Protein AF-A0A7D5N4V4-F1 (afdb_monomer_lite)

pLDDT: mean 78.58, std 19.92, range [33.06, 96.06]

Secondary structure (DSSP, 8-state):
-------EEEE-TTS-EEEEEEEEETTEEEEEEEEESSTTSS-EEPP---S-TTSEEEEEEEEEETTTTEEEEEEEEEETTEEEEEEEEEETT--PPEEEE--SSPEEPP-TTSS---S---------PPPP---

Radius of gyration: 17.81 Å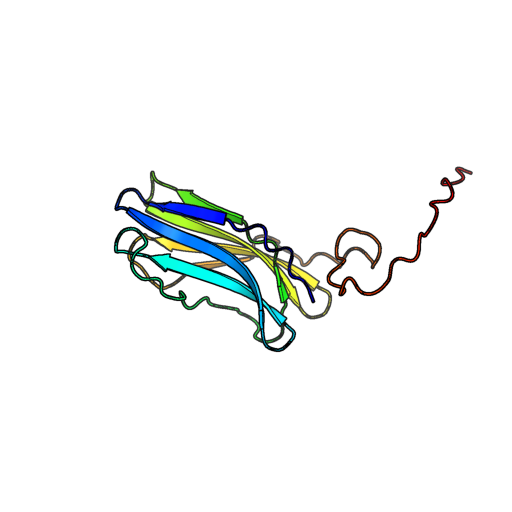; chains: 1; bounding box: 58×39×41 Å

Sequence (135 aa):
MRTNGLPFADCDTTGRFRVCTAAEIDGYAQILIHESVDNGRHWTLVPRFSPHSNAHYFMPHAWWDHSTGHYYLLYYELYQDQLNVYLSWVLSGQGDYHTIQLNEKPFAVPGPYVFLVITSMCAPEVLLCKPFGLK

Structure (mmCIF, N/CA/C/O backbone):
data_AF-A0A7D5N4V4-F1
#
_entry.id   AF-A0A7D5N4V4-F1
#
loop_
_atom_site.group_PDB
_atom_site.id
_atom_site.type_symbol
_atom_site.label_atom_id
_atom_site.label_alt_id
_atom_site.label_comp_id
_atom_site.label_asym_id
_atom_site.label_entity_id
_atom_site.label_seq_id
_atom_site.pdbx_PDB_ins_code
_atom_site.Cartn_x
_atom_site.Cartn_y
_atom_site.Cartn_z
_atom_site.occupancy
_atom_site.B_iso_or_equiv
_atom_site.auth_seq_id
_atom_site.auth_comp_id
_atom_site.auth_asym_id
_atom_site.auth_atom_id
_atom_site.pdbx_PDB_model_num
ATOM 1 N N . MET A 1 1 ? 0.195 -10.070 -16.978 1.00 43.28 1 MET A N 1
ATOM 2 C CA . MET A 1 1 ? 1.142 -9.979 -15.850 1.00 43.28 1 MET A CA 1
ATOM 3 C C . MET A 1 1 ? 0.418 -10.433 -14.571 1.00 43.28 1 MET A C 1
ATOM 5 O O . MET A 1 1 ? -0.515 -9.779 -14.134 1.00 43.28 1 MET A O 1
ATOM 9 N N . ARG A 1 2 ? 0.734 -11.606 -13.986 1.00 43.72 2 ARG A N 1
ATOM 10 C CA . ARG A 1 2 ? 0.124 -11.993 -12.691 1.00 43.72 2 ARG A CA 1
ATOM 11 C C . ARG A 1 2 ? 0.897 -11.309 -11.572 1.00 43.72 2 ARG A C 1
ATOM 13 O O . ARG A 1 2 ? 2.024 -11.697 -11.287 1.00 43.72 2 ARG A O 1
ATOM 20 N N . THR A 1 3 ? 0.307 -10.296 -10.957 1.00 50.53 3 THR A N 1
ATOM 21 C CA . THR A 1 3 ? 0.864 -9.680 -9.755 1.00 50.53 3 THR A CA 1
ATOM 22 C C . THR A 1 3 ? 0.781 -10.703 -8.624 1.00 50.53 3 THR A C 1
ATOM 24 O O . THR A 1 3 ? -0.268 -11.317 -8.435 1.00 50.53 3 THR A O 1
ATOM 27 N N . ASN A 1 4 ? 1.883 -10.946 -7.907 1.00 54.28 4 ASN A N 1
ATOM 28 C CA . ASN A 1 4 ? 1.904 -11.833 -6.740 1.00 54.28 4 ASN A CA 1
ATOM 29 C C . ASN A 1 4 ? 1.015 -11.226 -5.643 1.00 54.28 4 ASN A C 1
ATOM 31 O O . ASN A 1 4 ? 1.476 -10.469 -4.794 1.00 54.28 4 ASN A O 1
ATOM 35 N N . GLY A 1 5 ? -0.284 -11.492 -5.737 1.00 53.91 5 GLY A N 1
ATOM 36 C CA . GLY A 1 5 ? -1.334 -10.907 -4.920 1.00 53.91 5 GLY A CA 1
ATOM 37 C C . GLY A 1 5 ? -1.676 -11.809 -3.754 1.00 53.91 5 GLY A C 1
ATOM 38 O O . GLY A 1 5 ? -2.815 -12.253 -3.669 1.00 53.91 5 GLY A O 1
ATOM 39 N N . LEU A 1 6 ? -0.704 -12.116 -2.887 1.00 71.56 6 LEU A N 1
ATOM 40 C CA . LEU A 1 6 ? -1.036 -12.691 -1.584 1.00 71.56 6 LEU A CA 1
ATOM 41 C C . LEU A 1 6 ? -1.901 -11.652 -0.858 1.00 71.56 6 LEU A C 1
ATOM 43 O O . LEU A 1 6 ? -1.394 -10.569 -0.560 1.00 71.56 6 LEU A O 1
ATOM 47 N N . PRO A 1 7 ? -3.205 -11.913 -0.669 1.00 84.31 7 PRO A N 1
ATOM 48 C CA . PRO A 1 7 ? -4.078 -10.922 -0.079 1.00 84.31 7 PRO A CA 1
ATOM 49 C C . PRO A 1 7 ? -3.732 -10.779 1.403 1.00 84.31 7 PRO A C 1
ATOM 51 O O . PRO A 1 7 ? -3.580 -11.778 2.107 1.00 84.31 7 PRO A O 1
ATOM 54 N N . PHE A 1 8 ? -3.653 -9.542 1.879 1.00 88.56 8 PHE A N 1
ATOM 55 C CA . PHE A 1 8 ? -3.616 -9.234 3.306 1.00 88.56 8 PHE A CA 1
ATOM 56 C C . PHE A 1 8 ? -4.996 -8.738 3.701 1.00 88.56 8 PHE A C 1
ATOM 58 O O . PHE A 1 8 ? -5.487 -7.772 3.123 1.00 88.56 8 PHE A O 1
ATOM 65 N N . ALA A 1 9 ? -5.636 -9.410 4.648 1.00 90.06 9 ALA A N 1
ATOM 66 C CA . ALA A 1 9 ? -6.921 -9.001 5.188 1.00 90.06 9 ALA A CA 1
ATOM 67 C C . ALA A 1 9 ? -6.762 -8.765 6.685 1.00 90.06 9 ALA A C 1
ATOM 69 O O . ALA A 1 9 ? -6.234 -9.627 7.385 1.00 90.06 9 ALA A O 1
ATOM 70 N N . ASP A 1 10 ? -7.210 -7.607 7.152 1.00 90.50 10 ASP A N 1
ATOM 71 C CA . ASP A 1 10 ? -7.096 -7.216 8.552 1.00 90.50 10 ASP A CA 1
ATOM 72 C C . ASP A 1 10 ? -8.274 -6.315 8.956 1.00 90.50 10 ASP A C 1
ATOM 74 O O . ASP A 1 10 ? -8.925 -5.703 8.099 1.00 90.50 10 ASP A O 1
ATOM 78 N N . CYS A 1 11 ? -8.573 -6.230 10.249 1.00 91.50 11 CYS A N 1
ATOM 79 C CA . CYS A 1 11 ? -9.632 -5.375 10.774 1.00 91.50 11 CYS A CA 1
ATOM 80 C C . CYS A 1 11 ? -9.149 -4.513 11.936 1.00 91.50 11 CYS A C 1
ATOM 82 O O . CYS A 1 11 ? -8.312 -4.932 12.723 1.00 91.50 11 CYS A O 1
ATOM 84 N N . ASP A 1 12 ? -9.683 -3.300 12.059 1.00 89.62 12 ASP A N 1
ATOM 85 C CA . ASP A 1 12 ? -9.412 -2.472 13.231 1.00 89.62 12 ASP A CA 1
ATOM 86 C C . ASP A 1 12 ? -10.319 -2.845 14.419 1.00 89.62 12 ASP A C 1
ATOM 88 O O . ASP A 1 12 ? -11.221 -3.682 14.331 1.00 89.62 12 ASP A O 1
ATOM 92 N N . THR A 1 13 ? -10.105 -2.184 15.557 1.00 87.06 13 THR A N 1
ATOM 93 C CA . THR A 1 13 ? -10.885 -2.410 16.785 1.00 87.06 13 THR A CA 1
ATOM 94 C C . THR A 1 13 ? -12.341 -1.941 16.694 1.00 87.06 13 THR A C 1
ATOM 96 O O . THR A 1 13 ? -13.137 -2.250 17.579 1.00 87.06 13 THR A O 1
ATOM 99 N N . THR A 1 14 ? -12.707 -1.208 15.641 1.00 87.75 14 THR A N 1
ATOM 100 C CA . THR A 1 14 ? -14.064 -0.699 15.397 1.00 87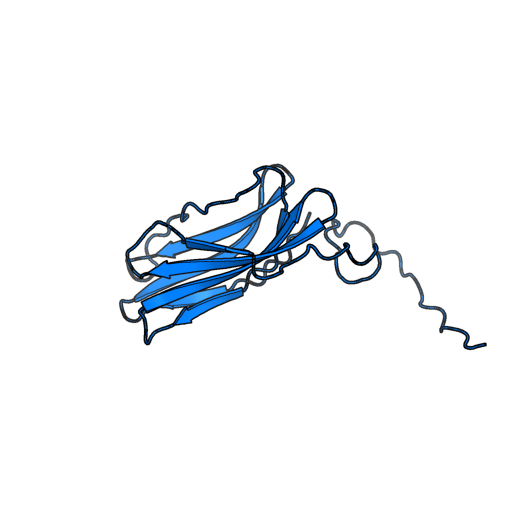.75 14 THR A CA 1
ATOM 101 C C . THR A 1 14 ? -14.881 -1.606 14.475 1.00 87.75 14 THR A C 1
ATOM 103 O O . THR A 1 14 ? -16.074 -1.369 14.292 1.00 87.75 14 THR A O 1
ATOM 106 N N . GLY A 1 15 ? -14.270 -2.658 13.916 1.00 87.75 15 GLY A N 1
ATOM 107 C CA . GLY A 1 15 ? -14.909 -3.551 12.946 1.00 87.75 15 GLY A CA 1
ATOM 108 C C . GLY A 1 15 ? -14.804 -3.066 11.497 1.00 87.75 15 GLY A C 1
ATOM 109 O O . GLY A 1 15 ? -15.534 -3.551 10.631 1.00 87.75 15 GLY A O 1
ATOM 110 N N . ARG A 1 16 ? -13.902 -2.120 11.206 1.00 91.12 16 ARG A N 1
ATOM 111 C CA . ARG A 1 16 ? -13.536 -1.748 9.835 1.00 91.12 16 ARG A CA 1
ATOM 112 C C . ARG A 1 16 ? -12.593 -2.799 9.270 1.00 91.12 16 ARG A C 1
ATOM 114 O O . ARG A 1 16 ? -11.543 -3.058 9.849 1.00 91.12 16 ARG A O 1
ATOM 121 N N . PHE A 1 17 ? -12.929 -3.353 8.113 1.00 92.25 17 PHE A N 1
ATOM 122 C CA . PHE A 1 17 ? -12.115 -4.337 7.404 1.00 92.25 17 PHE A CA 1
ATOM 123 C C . PHE A 1 17 ? -11.340 -3.673 6.277 1.00 92.25 17 PHE A C 1
ATOM 125 O O . PHE A 1 17 ? -11.885 -2.834 5.558 1.00 92.25 17 PHE A O 1
ATOM 132 N N . ARG A 1 18 ? -10.093 -4.095 6.075 1.00 92.12 18 ARG A N 1
ATOM 133 C CA . ARG A 1 18 ? -9.308 -3.767 4.887 1.00 92.12 18 ARG A CA 1
ATOM 134 C C . ARG A 1 18 ? -8.726 -5.025 4.273 1.00 92.12 18 ARG A C 1
ATOM 136 O O . ARG A 1 18 ? -8.163 -5.863 4.969 1.00 92.12 18 ARG A O 1
ATOM 143 N N . VAL A 1 19 ? -8.861 -5.131 2.957 1.00 91.69 19 VAL A N 1
ATOM 144 C CA . VAL A 1 19 ? -8.261 -6.187 2.146 1.00 91.69 19 VAL A CA 1
ATOM 145 C C . VAL A 1 19 ? -7.330 -5.534 1.141 1.00 91.69 19 VAL A C 1
ATOM 147 O O . VAL A 1 19 ? -7.767 -4.812 0.246 1.00 91.69 19 VAL A O 1
ATOM 150 N N . CYS A 1 20 ? -6.039 -5.785 1.299 1.00 90.56 20 CYS A N 1
ATOM 151 C CA . CYS A 1 20 ? -5.000 -5.345 0.394 1.00 90.56 20 CYS A CA 1
ATOM 152 C C . CYS A 1 20 ? -4.636 -6.467 -0.576 1.00 90.56 20 CYS A C 1
ATOM 154 O O . CYS A 1 20 ? -4.353 -7.595 -0.174 1.00 90.56 20 CYS A O 1
ATOM 156 N N . THR A 1 21 ? -4.634 -6.147 -1.863 1.00 88.56 21 THR A N 1
ATOM 157 C CA . THR A 1 21 ? -4.246 -7.054 -2.942 1.00 88.56 21 THR A CA 1
ATOM 158 C C . THR A 1 21 ? -3.358 -6.321 -3.937 1.00 88.56 21 THR A C 1
ATOM 160 O O . THR A 1 21 ? -3.140 -5.113 -3.828 1.00 88.56 21 THR A O 1
ATOM 163 N N . ALA A 1 22 ? -2.845 -7.049 -4.923 1.00 85.44 22 ALA A N 1
ATOM 164 C CA . ALA A 1 22 ? -2.200 -6.443 -6.071 1.00 85.44 22 ALA A CA 1
ATOM 165 C C . ALA A 1 22 ? -2.748 -7.069 -7.356 1.00 85.44 22 ALA A C 1
ATOM 167 O O . ALA A 1 22 ? -2.917 -8.287 -7.431 1.00 85.44 22 ALA A O 1
ATOM 168 N N . ALA A 1 23 ? -3.024 -6.236 -8.354 1.00 84.75 23 ALA A N 1
ATOM 169 C CA . ALA A 1 23 ? -3.599 -6.632 -9.635 1.00 84.75 23 ALA A CA 1
ATOM 170 C C . ALA A 1 23 ? -2.959 -5.835 -10.775 1.00 84.75 23 ALA A C 1
ATOM 172 O O . ALA A 1 23 ? -2.350 -4.796 -10.540 1.00 84.75 23 ALA A O 1
ATOM 173 N N . GLU A 1 24 ? -3.054 -6.330 -12.004 1.00 85.19 24 GLU A N 1
ATOM 174 C CA . GLU A 1 24 ? -2.659 -5.561 -13.184 1.00 85.19 24 G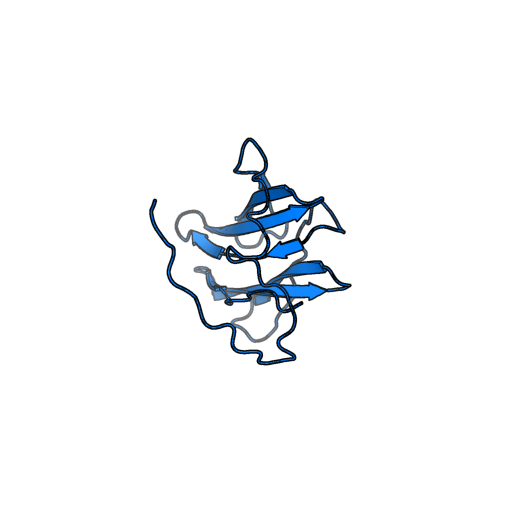LU A CA 1
ATOM 175 C C . GLU A 1 24 ? -3.832 -4.688 -13.640 1.00 85.19 24 GLU A C 1
ATOM 177 O O . GLU A 1 24 ? -4.935 -5.194 -13.852 1.00 85.19 24 GLU A O 1
ATOM 182 N N . ILE A 1 25 ? -3.586 -3.388 -13.793 1.00 83.50 25 ILE A N 1
ATOM 183 C CA . ILE A 1 25 ? -4.528 -2.397 -14.316 1.00 83.50 25 ILE A CA 1
ATOM 184 C C . ILE A 1 25 ? -3.788 -1.597 -15.384 1.00 83.50 25 ILE A C 1
ATOM 186 O O . ILE A 1 25 ? -2.704 -1.076 -15.126 1.00 83.50 25 ILE A O 1
ATOM 190 N N . ASP A 1 26 ? -4.348 -1.550 -16.593 1.00 87.06 26 ASP A N 1
ATOM 191 C CA . ASP A 1 26 ? -3.780 -0.834 -17.744 1.00 87.06 26 ASP A CA 1
ATOM 192 C C . ASP A 1 26 ? -2.307 -1.180 -18.040 1.00 87.06 26 ASP A C 1
ATOM 194 O O . ASP A 1 26 ? -1.514 -0.334 -18.447 1.00 87.06 26 ASP A O 1
ATOM 198 N N . GLY A 1 27 ? -1.928 -2.447 -17.831 1.00 84.44 27 GLY A N 1
ATOM 199 C CA . GLY A 1 27 ? -0.570 -2.948 -18.067 1.00 84.44 27 GLY A CA 1
ATOM 200 C C . GLY A 1 27 ? 0.409 -2.743 -16.906 1.00 84.44 27 GLY A C 1
ATOM 201 O O . GLY A 1 27 ? 1.536 -3.232 -16.973 1.00 84.44 27 GLY A O 1
ATOM 202 N N . TYR A 1 28 ? -0.010 -2.084 -15.823 1.00 86.19 28 TYR A N 1
ATOM 203 C CA . TYR A 1 28 ? 0.821 -1.821 -14.650 1.00 86.19 28 TYR A CA 1
ATOM 204 C C . TYR A 1 28 ? 0.322 -2.588 -13.432 1.00 86.19 28 TYR A C 1
ATOM 206 O O . TYR A 1 28 ? -0.877 -2.717 -13.194 1.00 86.19 28 TYR A O 1
ATOM 214 N N . ALA A 1 29 ? 1.251 -3.090 -12.621 1.00 87.38 29 ALA A N 1
ATOM 215 C CA . ALA A 1 29 ? 0.890 -3.681 -11.340 1.00 87.38 29 ALA A CA 1
ATOM 216 C C . ALA A 1 29 ? 0.471 -2.558 -10.387 1.00 87.38 29 ALA A C 1
ATOM 218 O O . ALA A 1 29 ? 1.198 -1.583 -10.226 1.00 87.38 29 ALA A O 1
ATOM 219 N N . GLN A 1 30 ? -0.692 -2.692 -9.768 1.00 88.19 30 GLN A N 1
ATOM 220 C CA . GLN A 1 30 ? -1.243 -1.731 -8.825 1.00 88.19 30 GLN A CA 1
ATOM 221 C C . GLN A 1 30 ? -1.628 -2.441 -7.534 1.00 88.19 30 GLN A C 1
ATOM 223 O O . GLN A 1 30 ? -2.071 -3.593 -7.548 1.00 88.19 30 GLN A O 1
ATOM 228 N N . ILE A 1 31 ? -1.484 -1.735 -6.414 1.00 89.00 31 ILE A N 1
ATOM 229 C CA . ILE A 1 31 ? -1.966 -2.199 -5.114 1.00 89.00 31 ILE A CA 1
ATOM 230 C C . ILE A 1 31 ? -3.377 -1.672 -4.905 1.00 89.00 31 ILE A C 1
ATOM 232 O O . ILE A 1 31 ? -3.619 -0.471 -4.999 1.00 89.00 31 ILE A O 1
ATOM 236 N N . LEU A 1 32 ? -4.292 -2.581 -4.590 1.00 89.06 32 LEU A N 1
ATOM 237 C CA . LEU A 1 32 ? -5.699 -2.287 -4.364 1.00 89.06 32 LEU A CA 1
ATOM 238 C C . LEU A 1 32 ? -6.027 -2.502 -2.898 1.00 89.06 32 LEU A C 1
ATOM 240 O O . LEU A 1 32 ? -5.636 -3.512 -2.312 1.00 89.06 32 LEU A O 1
ATOM 244 N N . ILE A 1 33 ? -6.757 -1.558 -2.315 1.00 90.94 33 ILE A N 1
ATOM 245 C CA . ILE A 1 33 ? -7.241 -1.646 -0.941 1.00 90.94 33 ILE A CA 1
ATOM 246 C C . ILE A 1 33 ? -8.756 -1.554 -0.993 1.00 90.94 33 ILE A C 1
ATOM 248 O O . ILE A 1 33 ? -9.312 -0.517 -1.346 1.00 90.94 33 ILE A O 1
ATOM 252 N N . HIS A 1 34 ? -9.412 -2.647 -0.639 1.00 91.75 34 HIS A N 1
ATOM 253 C CA . HIS A 1 34 ? -10.850 -2.678 -0.443 1.00 91.75 34 HIS A CA 1
ATOM 254 C C . HIS A 1 34 ? -11.144 -2.466 1.035 1.00 91.75 34 HIS A C 1
ATOM 256 O O . HIS A 1 34 ? -10.521 -3.102 1.883 1.00 91.75 34 HIS A O 1
ATOM 262 N N . GLU A 1 35 ? -12.088 -1.590 1.344 1.00 92.94 35 GLU A N 1
ATOM 263 C CA . GLU A 1 35 ? -12.485 -1.273 2.710 1.00 92.94 35 GLU A CA 1
ATOM 264 C C . GLU A 1 35 ? -13.968 -1.561 2.924 1.00 92.94 35 GLU A C 1
ATOM 266 O O . GLU A 1 35 ? -14.792 -1.281 2.056 1.00 92.94 35 GLU A O 1
ATOM 271 N N . SER A 1 36 ? -14.304 -2.085 4.100 1.00 94.31 36 SER A N 1
ATOM 272 C CA . SER A 1 36 ? -15.675 -2.154 4.592 1.00 94.31 36 SER A CA 1
ATOM 273 C C . SER A 1 36 ? -15.766 -1.530 5.978 1.00 94.31 36 SER A C 1
ATOM 275 O O . SER A 1 36 ? -14.952 -1.816 6.854 1.00 94.31 36 SER A O 1
ATOM 277 N N . VAL A 1 37 ? -16.779 -0.690 6.179 1.00 93.69 37 VAL A N 1
ATOM 278 C CA . VAL A 1 37 ? -17.054 0.010 7.449 1.00 93.69 37 VAL A CA 1
ATOM 279 C C . VAL A 1 37 ? -18.322 -0.491 8.138 1.00 93.69 37 VAL A C 1
ATOM 281 O O . VAL A 1 37 ? -18.762 0.073 9.134 1.00 93.69 37 VAL A O 1
ATOM 284 N N . ASP A 1 38 ? -18.938 -1.533 7.589 1.00 94.06 38 ASP A N 1
ATOM 285 C CA . ASP A 1 38 ? -20.245 -2.037 7.995 1.00 94.06 38 ASP A CA 1
ATOM 286 C C . ASP A 1 38 ? -20.251 -3.562 8.148 1.00 94.06 38 ASP A C 1
ATOM 288 O O . ASP A 1 38 ? -21.224 -4.250 7.827 1.00 94.06 38 ASP A O 1
ATOM 292 N N . ASN A 1 39 ? -19.152 -4.079 8.698 1.00 90.44 39 ASN A N 1
ATOM 293 C CA . ASN A 1 39 ? -18.930 -5.497 8.964 1.00 90.44 39 ASN A CA 1
ATOM 294 C C . ASN A 1 39 ? -18.957 -6.380 7.706 1.00 90.44 39 ASN A C 1
ATOM 296 O O . ASN A 1 39 ? -19.512 -7.479 7.716 1.00 90.44 39 ASN A O 1
ATOM 300 N N . GLY A 1 40 ? -18.373 -5.895 6.610 1.00 92.69 40 GLY A N 1
ATOM 301 C CA . GLY A 1 40 ? -18.208 -6.647 5.367 1.00 92.69 40 GLY A CA 1
ATOM 302 C C . GLY A 1 40 ? -19.427 -6.644 4.445 1.00 92.69 40 GLY A C 1
ATOM 303 O O . GLY A 1 40 ? -19.425 -7.394 3.468 1.00 92.69 40 GLY A O 1
ATOM 304 N N . ARG A 1 41 ? -20.465 -5.842 4.728 1.00 95.06 41 ARG A N 1
ATOM 305 C CA . ARG A 1 41 ? -21.692 -5.799 3.911 1.00 95.06 41 ARG A CA 1
ATOM 306 C C . ARG A 1 41 ? -21.483 -5.022 2.618 1.00 95.06 41 ARG A C 1
ATOM 308 O O . ARG A 1 41 ? -21.912 -5.485 1.563 1.00 95.06 41 ARG A O 1
ATOM 315 N N . HIS A 1 42 ? -20.804 -3.883 2.691 1.00 96.06 42 HIS A N 1
ATOM 316 C CA . HIS A 1 42 ? -20.435 -3.077 1.535 1.00 96.06 42 HIS A CA 1
ATOM 317 C C . HIS A 1 42 ? -18.928 -2.843 1.504 1.00 96.06 42 HIS A C 1
ATOM 319 O O . HIS A 1 42 ? -18.277 -2.717 2.543 1.00 96.06 42 HIS A O 1
ATOM 325 N N . TRP A 1 43 ? -18.393 -2.778 0.285 1.00 94.56 43 TRP A N 1
ATOM 326 C CA . TRP A 1 43 ? -16.969 -2.615 0.024 1.00 94.56 43 TRP A CA 1
ATOM 327 C C . TRP A 1 43 ? -16.733 -1.435 -0.909 1.00 94.56 43 TRP A C 1
ATOM 329 O O . TRP A 1 43 ? -17.391 -1.310 -1.943 1.00 94.56 43 TRP A O 1
ATOM 339 N N . THR A 1 44 ? -15.770 -0.593 -0.564 1.00 93.56 44 THR A N 1
ATOM 340 C CA . THR A 1 44 ? -15.310 0.526 -1.387 1.00 93.56 44 THR A CA 1
ATOM 341 C C . THR A 1 44 ? -13.840 0.339 -1.736 1.00 93.56 44 THR A C 1
ATOM 343 O O . THR A 1 44 ? -13.073 -0.241 -0.969 1.00 93.56 44 THR A O 1
ATOM 346 N N . LEU A 1 45 ? -13.437 0.800 -2.922 1.00 90.38 45 LEU A N 1
ATOM 347 C CA . LEU A 1 45 ? -12.023 0.886 -3.274 1.00 90.38 45 LEU A CA 1
ATOM 348 C C . LEU A 1 45 ? -11.463 2.177 -2.677 1.00 90.38 45 LEU A C 1
ATOM 350 O O . LEU A 1 45 ? -11.968 3.262 -2.968 1.00 90.38 45 LEU A O 1
ATOM 354 N N . VAL A 1 46 ? -10.433 2.059 -1.847 1.00 86.38 46 VAL A N 1
ATOM 355 C CA . VAL A 1 46 ? -9.763 3.216 -1.257 1.00 86.38 46 VAL A CA 1
ATOM 356 C C . VAL A 1 46 ? -8.813 3.806 -2.301 1.00 86.38 46 VAL A C 1
ATOM 358 O O . VAL A 1 46 ? -7.959 3.077 -2.818 1.00 86.38 46 VAL A O 1
ATOM 361 N N . PRO A 1 47 ? -8.935 5.102 -2.637 1.00 71.81 47 PRO A N 1
ATOM 362 C CA . PRO A 1 47 ? -7.998 5.745 -3.542 1.00 71.81 47 PRO A CA 1
ATOM 363 C C . PRO A 1 47 ? -6.607 5.737 -2.905 1.00 71.81 47 PRO A C 1
ATOM 365 O O . PRO A 1 47 ? -6.416 6.227 -1.793 1.00 71.81 47 PRO A O 1
ATOM 368 N N . ARG A 1 48 ? -5.627 5.168 -3.609 1.00 72.62 48 ARG A N 1
ATOM 369 C CA . ARG A 1 48 ? -4.232 5.187 -3.175 1.00 72.62 48 ARG A CA 1
ATOM 370 C C . ARG A 1 48 ? -3.448 6.192 -3.997 1.00 72.62 48 ARG A C 1
ATOM 372 O O . ARG A 1 48 ? -3.601 6.266 -5.214 1.00 72.62 48 ARG A O 1
ATOM 379 N N . PHE A 1 49 ? -2.549 6.904 -3.331 1.00 67.56 49 PHE A N 1
ATOM 380 C CA . PHE A 1 49 ? -1.515 7.658 -4.015 1.00 67.56 49 PHE A CA 1
ATOM 381 C C . PHE A 1 49 ? -0.489 6.696 -4.635 1.00 67.56 49 PHE A C 1
ATOM 383 O O . PHE A 1 49 ? 0.071 5.823 -3.962 1.00 67.56 49 PHE A O 1
ATOM 390 N N . SER A 1 50 ? -0.254 6.870 -5.929 1.00 75.88 50 SER A N 1
ATOM 391 C CA . SER A 1 50 ? 0.822 6.237 -6.683 1.00 75.88 50 SER A CA 1
ATOM 392 C C . SER A 1 50 ? 1.671 7.371 -7.253 1.00 75.88 50 SER A C 1
ATOM 394 O O . SER A 1 50 ? 1.168 8.097 -8.113 1.00 75.88 50 SER A O 1
ATOM 396 N N . PRO A 1 51 ? 2.906 7.584 -6.756 1.00 73.31 51 PRO A N 1
ATOM 397 C CA . PRO A 1 51 ? 3.738 8.706 -7.191 1.00 73.31 51 PRO A CA 1
ATOM 398 C C . PRO A 1 51 ? 3.964 8.739 -8.709 1.00 73.31 51 PRO A C 1
ATOM 400 O O . PRO A 1 51 ? 4.042 9.815 -9.299 1.00 73.31 51 PRO A O 1
ATOM 403 N N . HIS A 1 52 ? 4.031 7.562 -9.335 1.00 84.12 52 HIS A N 1
ATOM 404 C CA . HIS A 1 52 ? 4.285 7.386 -10.758 1.00 84.12 52 HIS A CA 1
ATOM 405 C C . HIS A 1 52 ? 3.175 6.526 -11.380 1.00 84.12 52 HIS A C 1
ATOM 407 O O . HIS A 1 52 ? 2.982 5.366 -11.017 1.00 84.12 52 HIS A O 1
ATOM 413 N N . SER A 1 53 ? 2.435 7.081 -12.344 1.00 83.94 53 SER A N 1
ATOM 414 C CA . SER A 1 53 ? 1.305 6.391 -12.994 1.00 83.94 53 SER A CA 1
ATOM 415 C C . SER A 1 53 ? 1.723 5.213 -13.879 1.00 83.94 53 SER A C 1
ATOM 417 O O . SER A 1 53 ? 0.906 4.353 -14.186 1.00 83.94 53 SER A O 1
ATOM 419 N N . ASN A 1 54 ? 2.991 5.170 -14.278 1.00 88.56 54 ASN A N 1
ATOM 420 C CA . ASN A 1 54 ? 3.602 4.153 -15.129 1.00 88.56 54 ASN A CA 1
ATOM 421 C C . ASN A 1 54 ? 4.624 3.281 -14.376 1.00 88.56 54 ASN A C 1
ATOM 423 O O . ASN A 1 54 ? 5.515 2.698 -14.995 1.00 88.56 54 ASN A O 1
ATOM 427 N N . ALA A 1 55 ? 4.531 3.214 -13.047 1.00 90.25 55 ALA A N 1
ATOM 428 C CA . ALA A 1 55 ? 5.310 2.284 -12.240 1.00 90.25 55 ALA A CA 1
ATOM 429 C C . ALA A 1 55 ? 4.502 1.031 -11.886 1.00 90.25 55 ALA A C 1
ATOM 431 O O . ALA A 1 55 ? 3.270 1.043 -11.839 1.00 90.25 55 ALA A O 1
ATOM 432 N N . HIS A 1 56 ? 5.214 -0.058 -11.602 1.00 89.12 56 HIS A N 1
ATOM 433 C CA . HIS A 1 56 ? 4.630 -1.278 -11.058 1.00 89.12 56 HIS A CA 1
ATOM 434 C C . HIS A 1 56 ? 4.726 -1.261 -9.532 1.00 89.12 56 HIS A C 1
ATOM 436 O O . HIS A 1 56 ? 5.824 -1.259 -8.982 1.00 89.12 56 HIS A O 1
ATOM 442 N N . TYR A 1 57 ? 3.587 -1.331 -8.851 1.00 89.44 57 TYR A N 1
ATOM 443 C CA . TYR A 1 57 ? 3.481 -1.500 -7.406 1.00 89.44 57 TYR A CA 1
ATOM 444 C C . TYR A 1 57 ? 3.073 -2.933 -7.069 1.00 89.44 57 TYR A C 1
ATOM 446 O O . TYR A 1 57 ? 2.045 -3.424 -7.540 1.00 89.44 57 TYR A O 1
ATOM 454 N N . PHE A 1 58 ? 3.874 -3.630 -6.266 1.00 86.56 58 PHE A N 1
ATOM 455 C CA . PHE A 1 58 ? 3.679 -5.062 -6.031 1.00 86.56 58 PHE A CA 1
ATOM 456 C C . PHE A 1 58 ? 4.198 -5.523 -4.669 1.00 86.56 58 PHE A C 1
ATOM 458 O O . PHE A 1 58 ? 4.842 -4.767 -3.940 1.00 86.56 58 PHE A O 1
ATOM 465 N N . MET A 1 59 ? 3.888 -6.786 -4.345 1.00 87.06 59 MET A N 1
ATOM 466 C CA . MET A 1 59 ? 4.219 -7.430 -3.068 1.00 87.06 59 MET A CA 1
ATOM 467 C C . MET A 1 59 ? 3.806 -6.568 -1.863 1.00 87.06 59 MET A C 1
ATOM 469 O O . MET A 1 59 ? 4.657 -6.202 -1.051 1.00 87.06 59 MET A O 1
ATOM 473 N N . PRO A 1 60 ? 2.513 -6.199 -1.759 1.00 89.69 60 PRO A N 1
ATOM 474 C CA . PRO A 1 60 ? 2.043 -5.474 -0.594 1.00 89.69 60 PRO A CA 1
ATOM 475 C C . PRO A 1 60 ? 2.202 -6.336 0.660 1.00 89.69 60 PRO A C 1
ATOM 477 O O . PRO A 1 60 ? 2.009 -7.546 0.607 1.00 89.69 60 PRO A O 1
ATOM 480 N N . HIS A 1 61 ? 2.490 -5.695 1.784 1.00 91.31 61 HIS A N 1
ATOM 481 C CA . HIS A 1 61 ? 2.347 -6.242 3.126 1.00 91.31 61 HIS A CA 1
ATOM 482 C C . HIS A 1 61 ? 1.621 -5.192 3.954 1.00 91.31 61 HIS A C 1
ATOM 484 O O . HIS A 1 61 ? 2.096 -4.061 4.064 1.00 91.31 61 HIS A O 1
ATOM 490 N N . ALA A 1 62 ? 0.468 -5.545 4.512 1.00 91.88 62 ALA A N 1
ATOM 491 C CA . ALA A 1 62 ? -0.354 -4.610 5.263 1.00 91.88 62 ALA A CA 1
ATOM 492 C C . ALA A 1 62 ? -0.728 -5.143 6.645 1.00 91.88 62 ALA A C 1
ATOM 494 O O . ALA A 1 62 ? -0.855 -6.355 6.817 1.00 91.88 62 ALA A O 1
ATOM 495 N N . TRP A 1 63 ? -0.892 -4.233 7.604 1.00 92.94 63 TRP A N 1
ATOM 496 C CA . TRP A 1 63 ? -1.288 -4.549 8.977 1.00 92.94 63 TRP A CA 1
ATOM 497 C C . TRP A 1 63 ? -1.888 -3.329 9.684 1.00 92.94 63 TRP A C 1
ATOM 499 O O . TRP A 1 63 ? -1.548 -2.183 9.366 1.00 92.94 63 TRP A O 1
ATOM 509 N N . TRP A 1 64 ? -2.744 -3.567 10.674 1.00 92.94 64 TRP A N 1
ATOM 510 C CA . TRP A 1 64 ? -3.133 -2.570 11.668 1.00 92.94 64 TRP A CA 1
ATOM 511 C C . TRP A 1 64 ? -2.171 -2.575 12.859 1.00 92.94 64 TRP A C 1
ATOM 513 O O . TRP A 1 64 ? -1.860 -3.609 13.446 1.00 92.94 64 TRP A O 1
ATOM 523 N N . ASP A 1 65 ? -1.734 -1.391 13.274 1.00 93.94 65 ASP A N 1
ATOM 524 C CA . ASP A 1 65 ? -1.245 -1.170 14.628 1.00 93.94 65 ASP A CA 1
ATOM 525 C C . ASP A 1 65 ? -2.422 -0.751 15.509 1.00 93.94 65 ASP A C 1
ATOM 527 O O . ASP A 1 65 ? -2.846 0.406 15.520 1.00 93.94 65 ASP A O 1
ATOM 531 N N . HIS A 1 66 ? -2.950 -1.702 16.275 1.00 90.88 66 HIS A N 1
ATOM 532 C CA . HIS A 1 66 ? -4.088 -1.462 17.160 1.00 90.88 66 HIS A CA 1
ATOM 533 C C . HIS A 1 66 ? -3.781 -0.508 18.321 1.00 90.88 66 HIS A C 1
ATOM 535 O O . HIS A 1 66 ? -4.715 0.021 18.922 1.00 90.88 66 HIS A O 1
ATOM 541 N N . SER A 1 67 ? -2.506 -0.288 18.658 1.00 92.62 67 SER A N 1
ATOM 542 C CA . SER A 1 67 ? -2.127 0.610 19.752 1.00 92.62 67 SER A CA 1
ATOM 543 C C . SER A 1 67 ? -2.199 2.079 19.342 1.00 92.62 67 SER A C 1
ATOM 545 O O . SER A 1 67 ? -2.583 2.926 20.148 1.00 92.62 67 SER A O 1
ATOM 547 N N . THR A 1 68 ? -1.878 2.374 18.081 1.00 92.56 68 THR A N 1
ATOM 548 C CA . THR A 1 68 ? -1.898 3.736 17.533 1.00 92.56 68 THR A CA 1
ATOM 549 C C . THR A 1 68 ? -3.084 3.997 16.606 1.00 92.56 68 THR A C 1
ATOM 551 O O . THR A 1 68 ? -3.373 5.149 16.294 1.00 92.56 68 THR A O 1
ATOM 554 N N . GLY A 1 69 ? -3.785 2.948 16.170 1.00 91.25 69 GLY A N 1
ATOM 555 C CA . GLY A 1 69 ? -4.892 3.029 15.221 1.00 91.25 69 GLY A CA 1
ATOM 556 C C . GLY A 1 69 ? -4.450 3.276 13.778 1.00 91.25 69 GLY A C 1
ATOM 557 O O . GLY A 1 69 ? -5.287 3.638 12.951 1.00 91.25 69 GLY A O 1
ATOM 558 N N . HIS A 1 70 ? -3.161 3.123 13.464 1.00 94.12 70 HIS A N 1
ATOM 559 C CA . HIS A 1 70 ? -2.655 3.278 12.103 1.00 94.12 70 HIS A CA 1
ATOM 560 C C . HIS A 1 70 ? -2.755 1.973 11.323 1.00 94.12 70 HIS A C 1
ATOM 562 O O . HIS A 1 70 ? -2.448 0.896 11.826 1.00 94.12 70 HIS A O 1
ATOM 568 N N . TYR A 1 71 ? -3.127 2.089 10.058 1.00 92.88 71 TYR A N 1
ATOM 569 C CA . TYR A 1 71 ? -2.971 1.037 9.072 1.00 92.88 71 TYR A CA 1
ATOM 570 C C . TYR A 1 71 ? -1.717 1.309 8.261 1.00 92.88 71 TYR A C 1
ATOM 572 O O . TYR A 1 71 ? -1.587 2.390 7.681 1.00 92.88 71 TYR A O 1
ATOM 580 N N . TYR A 1 72 ? -0.837 0.325 8.178 1.00 93.50 72 TYR A N 1
ATOM 581 C CA . TYR A 1 72 ? 0.411 0.400 7.438 1.00 93.50 72 TYR A CA 1
ATOM 582 C C . TYR A 1 72 ? 0.361 -0.482 6.197 1.00 93.50 72 TYR A C 1
ATOM 584 O O . TYR A 1 72 ? -0.297 -1.522 6.164 1.00 93.50 72 TYR A O 1
ATOM 592 N N . LEU A 1 73 ? 1.084 -0.052 5.170 1.00 92.81 73 LEU A N 1
ATOM 593 C CA . LEU A 1 73 ? 1.244 -0.744 3.906 1.00 92.81 73 LEU A CA 1
ATOM 594 C C . LEU A 1 73 ? 2.689 -0.583 3.426 1.00 92.81 73 LEU A C 1
ATOM 596 O O . LEU A 1 73 ? 3.098 0.501 3.013 1.00 92.81 73 LEU A O 1
ATOM 600 N N . LEU A 1 74 ? 3.443 -1.674 3.444 1.00 93.12 74 LEU A N 1
ATOM 601 C CA . LEU A 1 74 ? 4.773 -1.790 2.857 1.00 93.12 74 LEU A CA 1
ATOM 602 C C . LEU A 1 74 ? 4.655 -2.389 1.454 1.00 93.12 74 LEU A C 1
ATOM 604 O O . LEU A 1 74 ? 3.891 -3.330 1.249 1.00 93.12 74 LEU A O 1
ATOM 608 N N . TYR A 1 75 ? 5.392 -1.860 0.484 1.00 91.06 75 TYR A N 1
ATOM 609 C CA . TYR A 1 75 ? 5.376 -2.378 -0.882 1.00 91.06 75 TYR A CA 1
ATOM 610 C C . TYR A 1 75 ? 6.603 -1.962 -1.678 1.00 91.06 75 TYR A C 1
ATOM 612 O O . TYR A 1 75 ? 7.351 -1.062 -1.293 1.00 91.06 75 TYR A O 1
ATOM 620 N N . TYR A 1 76 ? 6.762 -2.605 -2.829 1.00 90.69 76 TYR A N 1
ATOM 621 C CA . TYR A 1 76 ? 7.784 -2.268 -3.802 1.00 90.69 76 TYR A CA 1
ATOM 622 C C . TYR A 1 76 ? 7.206 -1.429 -4.938 1.00 90.69 76 TYR A C 1
ATOM 624 O O . TYR A 1 76 ? 6.057 -1.622 -5.340 1.00 90.69 76 TYR A O 1
ATOM 632 N N . GLU A 1 77 ? 8.024 -0.526 -5.466 1.00 92.00 77 GLU A N 1
ATOM 633 C CA . GLU A 1 77 ? 7.821 0.163 -6.736 1.00 92.00 77 GLU A CA 1
ATOM 634 C C . GLU A 1 77 ? 8.936 -0.250 -7.698 1.00 92.00 77 GLU A C 1
ATOM 636 O O . GLU A 1 77 ? 10.111 -0.172 -7.345 1.00 92.00 77 GLU A O 1
ATOM 641 N N . LEU A 1 78 ? 8.576 -0.655 -8.912 1.00 90.06 78 LEU A N 1
ATOM 642 C CA . LEU A 1 78 ? 9.492 -0.781 -10.039 1.00 90.06 78 LEU A CA 1
ATOM 643 C C . LEU A 1 78 ? 9.173 0.316 -11.057 1.00 90.06 78 LEU A C 1
ATOM 645 O O . LEU A 1 78 ? 8.105 0.310 -11.673 1.00 90.06 78 LEU A O 1
ATOM 649 N N . TYR A 1 79 ? 10.116 1.235 -11.239 1.00 90.12 79 TYR A N 1
ATOM 650 C CA . TYR A 1 79 ? 10.021 2.356 -12.167 1.00 90.12 79 TYR A CA 1
ATOM 651 C C . TYR A 1 79 ? 11.357 2.533 -12.891 1.00 90.12 79 TYR A C 1
ATOM 653 O O . TYR A 1 79 ? 12.391 2.625 -12.241 1.00 90.12 79 TYR A O 1
ATOM 661 N N . GLN A 1 80 ? 11.351 2.558 -14.229 1.00 89.19 80 GLN A N 1
ATOM 662 C CA . GLN A 1 80 ? 12.569 2.721 -15.047 1.00 89.19 80 GLN A CA 1
ATOM 663 C C . GLN A 1 80 ? 13.716 1.763 -14.653 1.00 89.19 80 GLN A C 1
ATOM 665 O O . GLN A 1 80 ? 14.857 2.186 -14.484 1.00 89.19 80 GLN A O 1
ATOM 670 N N . ASP A 1 81 ? 13.401 0.477 -14.461 1.00 85.06 81 ASP A N 1
ATOM 671 C CA . ASP A 1 81 ? 14.352 -0.564 -14.028 1.00 85.06 81 ASP A CA 1
ATOM 672 C C . ASP A 1 81 ? 15.021 -0.305 -12.664 1.00 85.06 81 ASP A C 1
ATOM 674 O O . ASP A 1 81 ? 16.063 -0.881 -12.337 1.00 85.06 81 ASP A O 1
ATOM 678 N N . GLN A 1 82 ? 14.406 0.541 -11.839 1.00 88.94 82 GLN A N 1
ATOM 679 C CA . GLN A 1 82 ? 14.822 0.822 -10.474 1.00 88.94 82 GLN A CA 1
ATOM 680 C C . GLN A 1 82 ? 13.769 0.334 -9.490 1.00 88.94 82 GLN A C 1
ATOM 682 O O . GLN A 1 82 ? 12.576 0.590 -9.657 1.00 88.94 82 GLN A O 1
ATOM 687 N N . LEU A 1 83 ? 14.228 -0.370 -8.456 1.00 91.25 83 LEU A N 1
ATOM 688 C CA . LEU A 1 83 ? 13.371 -0.883 -7.400 1.00 91.25 83 LEU A CA 1
ATOM 689 C C . LEU A 1 83 ? 13.468 0.010 -6.158 1.00 91.25 83 LEU A C 1
ATOM 691 O O . LEU A 1 83 ? 14.551 0.186 -5.595 1.00 91.25 83 LEU A O 1
ATOM 695 N N . ASN A 1 84 ? 12.328 0.513 -5.699 1.00 93.00 84 ASN A N 1
ATOM 696 C CA . ASN A 1 84 ? 12.183 1.273 -4.462 1.00 93.00 84 ASN A CA 1
ATOM 697 C C . ASN A 1 84 ? 11.247 0.553 -3.492 1.00 93.00 84 ASN A C 1
ATOM 699 O O . ASN A 1 84 ? 10.401 -0.247 -3.891 1.00 93.00 84 ASN A O 1
ATOM 703 N N . VAL A 1 85 ? 11.401 0.846 -2.206 1.00 93.62 85 VAL A N 1
ATOM 704 C CA . VAL A 1 85 ? 10.575 0.313 -1.124 1.00 93.62 85 VAL A CA 1
ATOM 705 C C . VAL A 1 85 ? 9.863 1.477 -0.464 1.00 93.62 85 VAL A C 1
ATOM 707 O O . VAL A 1 85 ? 10.500 2.436 -0.030 1.00 93.62 85 VAL A O 1
ATOM 710 N N . TYR A 1 86 ? 8.546 1.377 -0.359 1.00 93.94 86 TYR A N 1
ATOM 711 C CA . TYR A 1 86 ? 7.700 2.419 0.199 1.00 93.94 86 TYR A CA 1
ATOM 712 C C . TYR A 1 86 ? 6.920 1.906 1.397 1.00 93.94 86 TYR A C 1
ATOM 714 O O . TYR A 1 86 ? 6.418 0.781 1.394 1.00 93.94 86 TYR A O 1
ATOM 722 N N . LEU A 1 87 ? 6.781 2.776 2.393 1.00 94.69 87 LEU A N 1
ATOM 723 C CA . LEU A 1 87 ? 5.842 2.624 3.492 1.00 94.69 87 LEU A CA 1
ATOM 724 C C . LEU A 1 87 ? 4.779 3.708 3.363 1.00 94.69 87 LEU A C 1
ATOM 726 O O . LEU A 1 87 ? 5.092 4.899 3.403 1.00 94.69 87 LEU A O 1
ATOM 730 N N . SER A 1 88 ? 3.527 3.287 3.250 1.00 93.69 88 SER A N 1
ATOM 731 C CA . SER A 1 88 ? 2.370 4.165 3.339 1.00 93.69 88 SER A CA 1
ATOM 732 C C . SER A 1 88 ? 1.574 3.859 4.604 1.00 93.69 88 SER A C 1
ATOM 734 O O . SER A 1 88 ? 1.457 2.699 4.992 1.00 93.69 88 SER A O 1
ATOM 736 N N . TRP A 1 89 ? 1.004 4.875 5.245 1.00 93.69 89 TRP A N 1
ATOM 737 C CA . TRP A 1 89 ? 0.150 4.687 6.415 1.00 93.69 89 TRP A CA 1
ATOM 738 C C . TRP A 1 89 ? -0.977 5.709 6.495 1.00 93.69 89 TRP A C 1
ATOM 740 O O . TRP A 1 89 ? -0.877 6.810 5.957 1.00 93.69 89 TRP A O 1
ATOM 750 N N . VAL A 1 90 ? -2.050 5.339 7.188 1.00 92.25 90 VAL A N 1
ATOM 751 C CA . VAL A 1 90 ? -3.211 6.200 7.437 1.00 92.25 90 VAL A CA 1
ATOM 752 C C . VAL A 1 90 ? -3.825 5.859 8.792 1.00 92.25 90 VAL A C 1
ATOM 754 O O . VAL A 1 90 ? -3.797 4.701 9.210 1.00 92.25 90 VAL A O 1
ATOM 757 N N . LEU A 1 91 ? -4.380 6.850 9.486 1.00 90.38 91 LEU A N 1
ATOM 758 C CA . LEU A 1 91 ? -5.129 6.624 10.723 1.00 90.38 91 LEU A CA 1
ATOM 759 C C . LEU A 1 91 ? -6.517 6.035 10.414 1.00 90.38 91 LEU A C 1
ATOM 761 O O . LEU A 1 91 ? -7.112 6.355 9.381 1.00 90.38 91 LEU A O 1
ATOM 765 N N . SER A 1 92 ? -7.066 5.193 11.295 1.00 83.94 92 SER A N 1
ATOM 766 C CA . SER A 1 92 ? -8.432 4.687 11.112 1.00 83.94 92 SER A CA 1
ATOM 767 C C . SER A 1 92 ? -9.444 5.828 10.955 1.00 83.94 92 SER A C 1
ATOM 769 O O . SER A 1 92 ? -9.400 6.839 11.657 1.00 83.94 92 SER A O 1
ATOM 771 N N . GLY A 1 93 ? -10.350 5.671 9.987 1.00 79.31 93 GLY A N 1
ATOM 772 C CA . GLY A 1 93 ? -11.353 6.675 9.634 1.00 79.31 93 GLY A CA 1
ATOM 773 C C . GLY A 1 93 ? -10.841 7.827 8.765 1.00 79.31 93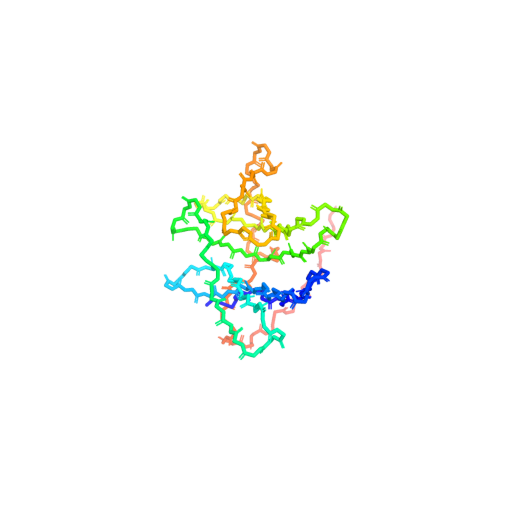 GLY A C 1
ATOM 774 O O . GLY A 1 93 ? -11.656 8.637 8.330 1.00 79.31 93 GLY A O 1
ATOM 775 N N . GLN A 1 94 ? -9.540 7.896 8.471 1.00 83.88 94 GLN A N 1
ATOM 776 C CA . GLN A 1 94 ? -8.979 8.847 7.511 1.00 83.88 94 GLN A CA 1
ATOM 777 C C . GLN A 1 94 ? -8.774 8.198 6.134 1.00 83.88 94 GLN A C 1
ATOM 779 O O . GLN A 1 94 ? -8.597 6.982 6.022 1.00 83.88 94 GLN A O 1
ATOM 784 N N . GLY A 1 95 ? -8.840 9.023 5.085 1.00 75.00 95 GLY A N 1
ATOM 785 C CA . GLY A 1 95 ? -8.722 8.584 3.689 1.00 75.00 95 GLY A CA 1
ATOM 786 C C . GLY A 1 95 ? -7.345 8.809 3.063 1.00 75.00 95 GLY A C 1
ATOM 787 O O . GLY A 1 95 ? -6.988 8.101 2.125 1.00 75.00 95 GLY A O 1
ATOM 788 N N . ASP A 1 96 ? -6.560 9.751 3.590 1.00 84.25 96 ASP A N 1
ATOM 789 C CA . ASP A 1 96 ? -5.311 10.173 2.958 1.00 84.25 96 ASP A CA 1
ATOM 790 C C . ASP A 1 96 ? -4.109 9.427 3.540 1.00 84.25 96 ASP A C 1
ATOM 792 O O . ASP A 1 96 ? -3.796 9.530 4.726 1.00 84.25 96 ASP A O 1
ATOM 796 N N . TYR A 1 97 ? -3.415 8.675 2.686 1.00 89.56 97 TYR A N 1
ATOM 797 C CA . TYR A 1 97 ? -2.192 7.979 3.070 1.00 89.56 97 TYR A CA 1
ATOM 798 C C . TYR A 1 97 ? -0.993 8.927 3.069 1.00 89.56 97 TYR A C 1
ATOM 800 O O . TYR A 1 97 ? -0.659 9.539 2.053 1.00 89.56 97 TYR A O 1
ATOM 808 N N . HIS A 1 98 ? -0.259 8.942 4.173 1.00 92.06 98 HIS A N 1
ATOM 809 C CA . HIS A 1 98 ? 1.112 9.435 4.204 1.00 92.06 98 HIS A CA 1
ATOM 810 C C . HIS A 1 98 ? 2.035 8.376 3.607 1.00 92.06 98 HIS A C 1
ATOM 812 O O . HIS A 1 98 ? 1.813 7.189 3.818 1.00 92.06 98 HIS A O 1
ATOM 818 N N . THR A 1 99 ? 3.051 8.781 2.843 1.00 93.06 99 THR A N 1
ATOM 819 C CA . THR A 1 99 ? 3.967 7.849 2.168 1.00 93.06 99 THR A CA 1
ATOM 820 C C . THR A 1 99 ? 5.405 8.324 2.289 1.00 93.06 99 THR A C 1
ATOM 822 O O . THR A 1 99 ? 5.689 9.498 2.059 1.00 93.06 99 THR A O 1
ATOM 825 N N . ILE A 1 100 ? 6.313 7.403 2.609 1.00 94.12 100 ILE A N 1
ATOM 826 C CA . ILE A 1 100 ? 7.761 7.621 2.588 1.00 94.12 100 ILE A CA 1
ATOM 827 C C . ILE A 1 100 ? 8.450 6.512 1.799 1.00 94.12 100 ILE A C 1
ATOM 829 O O . ILE A 1 100 ? 8.017 5.359 1.808 1.00 94.12 100 ILE A O 1
ATOM 833 N N . GLN A 1 101 ? 9.550 6.866 1.144 1.00 94.69 101 GLN A N 1
ATOM 834 C CA . GLN A 1 101 ? 10.497 5.903 0.599 1.00 94.69 101 GLN A CA 1
ATOM 835 C C . GLN A 1 101 ? 11.438 5.451 1.723 1.00 94.69 101 GLN A C 1
ATOM 837 O O . GLN A 1 101 ? 11.992 6.288 2.435 1.00 94.69 101 GLN A O 1
ATOM 842 N N . LEU A 1 102 ? 11.606 4.141 1.901 1.00 95.44 102 LEU A N 1
ATOM 843 C CA . LEU A 1 102 ? 12.436 3.567 2.965 1.00 95.44 102 LEU A CA 1
ATOM 844 C C . LEU A 1 102 ? 13.901 3.397 2.558 1.00 95.44 102 LEU A C 1
ATOM 846 O O . LEU A 1 102 ? 14.787 3.460 3.406 1.00 95.44 102 LEU A O 1
ATOM 850 N N . ASN A 1 103 ? 14.171 3.146 1.279 1.00 93.44 103 ASN A N 1
ATOM 851 C CA . ASN A 1 103 ? 15.528 2.973 0.773 1.00 93.44 103 ASN A CA 1
ATOM 852 C C . ASN A 1 103 ? 16.130 4.318 0.343 1.00 93.44 103 ASN A C 1
ATOM 854 O O . ASN A 1 103 ? 15.538 5.033 -0.459 1.00 93.44 103 ASN A O 1
ATOM 858 N N . GLU A 1 104 ? 17.341 4.636 0.806 1.00 90.88 104 GLU A N 1
ATOM 859 C CA . GLU A 1 104 ? 18.051 5.868 0.413 1.00 90.88 104 GLU A CA 1
ATOM 860 C C . GLU A 1 104 ? 18.445 5.885 -1.071 1.00 90.88 104 GLU A C 1
ATOM 862 O O . GLU A 1 104 ? 18.538 6.942 -1.692 1.00 90.88 104 GLU A O 1
ATOM 867 N N . LYS A 1 105 ? 18.713 4.702 -1.637 1.00 91.38 105 LYS A N 1
ATOM 868 C CA . LYS A 1 105 ? 19.096 4.511 -3.038 1.00 91.38 105 LYS A CA 1
ATOM 869 C C . LYS A 1 105 ? 18.286 3.369 -3.646 1.00 91.38 105 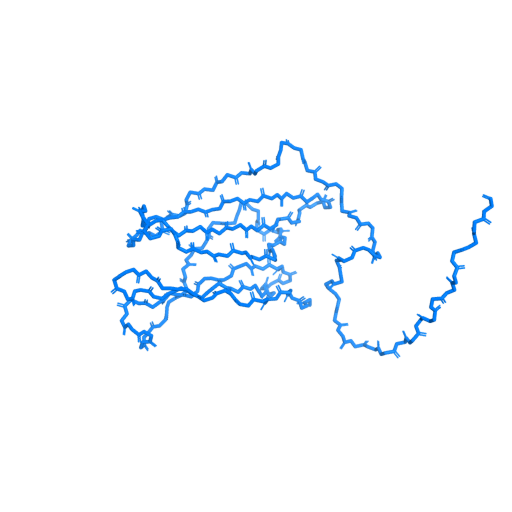LYS A C 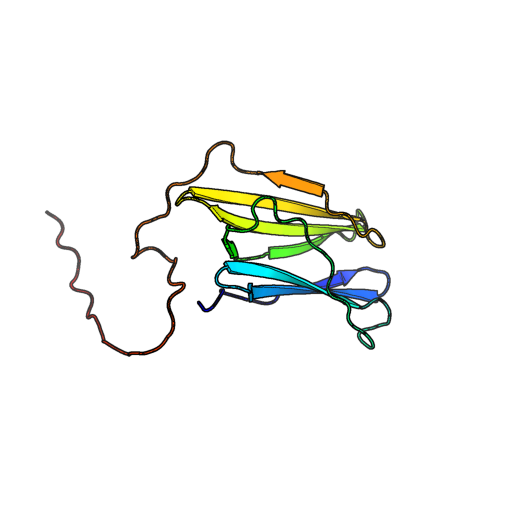1
ATOM 871 O O . LYS A 1 105 ? 18.075 2.369 -2.951 1.00 91.38 105 LYS A O 1
ATOM 876 N N . PRO A 1 106 ? 17.854 3.477 -4.912 1.00 88.56 106 PRO A N 1
ATOM 877 C CA . PRO A 1 106 ? 17.167 2.389 -5.592 1.00 88.56 106 PRO A CA 1
ATOM 878 C C . PRO A 1 106 ? 18.041 1.141 -5.700 1.00 88.56 106 PRO A C 1
ATOM 880 O O . PRO A 1 106 ? 19.261 1.230 -5.872 1.00 88.56 106 PRO A O 1
ATOM 883 N N . PHE A 1 107 ? 17.414 -0.029 -5.624 1.00 86.44 107 PHE A N 1
ATOM 884 C CA . PHE A 1 107 ? 18.084 -1.293 -5.896 1.00 86.44 107 PHE A CA 1
ATOM 885 C C . PHE A 1 107 ? 18.063 -1.563 -7.397 1.00 86.44 107 PHE A C 1
ATOM 887 O O . PHE A 1 107 ? 17.058 -1.322 -8.072 1.00 86.44 107 PHE A O 1
ATOM 894 N N . ALA A 1 108 ? 19.168 -2.098 -7.916 1.00 82.44 108 ALA A N 1
ATOM 895 C CA . ALA A 1 108 ? 19.164 -2.663 -9.254 1.00 82.44 108 ALA A CA 1
ATOM 896 C C . ALA A 1 108 ? 18.208 -3.858 -9.273 1.00 82.44 108 ALA A C 1
ATOM 898 O O . ALA A 1 108 ? 18.236 -4.688 -8.359 1.00 82.44 108 ALA A O 1
ATOM 899 N N . VAL A 1 109 ? 17.381 -3.945 -10.313 1.00 76.88 109 VAL A N 1
ATOM 900 C CA . VAL A 1 109 ? 16.520 -5.107 -10.518 1.00 76.88 109 VAL A CA 1
ATOM 901 C C . VAL A 1 109 ? 17.413 -6.345 -10.585 1.00 76.88 109 VAL A C 1
ATOM 903 O O . VAL A 1 109 ? 18.306 -6.409 -11.439 1.00 76.88 109 VAL A O 1
ATOM 906 N N . PRO A 1 110 ? 17.240 -7.318 -9.675 1.00 66.50 110 PRO A N 1
ATOM 907 C CA . PRO A 1 110 ? 17.997 -8.546 -9.769 1.00 66.50 110 PRO A CA 1
ATOM 908 C C . PRO A 1 110 ? 17.562 -9.208 -11.082 1.00 66.50 110 PRO A C 1
ATOM 910 O O . PRO A 1 110 ? 16.375 -9.227 -11.400 1.00 66.50 110 PRO A O 1
ATOM 913 N N . GLY A 1 111 ? 18.536 -9.616 -11.903 1.00 63.09 111 GLY A N 1
ATOM 914 C CA . GLY A 1 111 ? 18.301 -10.022 -13.293 1.00 63.09 111 GLY A CA 1
ATOM 915 C C . GLY A 1 111 ? 17.198 -11.085 -13.453 1.00 63.09 111 GLY A C 1
ATOM 916 O O . GLY A 1 111 ? 16.738 -11.656 -12.466 1.00 63.09 111 GLY A O 1
ATOM 917 N N . PRO A 1 112 ? 16.812 -11.444 -14.689 1.00 58.09 112 PRO A N 1
ATOM 918 C CA . PRO A 1 112 ? 15.558 -12.153 -15.007 1.00 58.09 112 PRO A CA 1
ATOM 919 C C . PRO A 1 112 ? 15.357 -13.534 -14.341 1.00 58.09 112 PRO A C 1
ATOM 921 O O . PRO A 1 112 ? 14.300 -14.140 -14.491 1.00 58.09 112 PRO A O 1
ATOM 924 N N . TYR A 1 113 ? 16.354 -14.038 -13.610 1.00 53.41 113 TYR A N 1
ATOM 925 C CA . TYR A 1 113 ? 16.384 -15.341 -12.947 1.00 53.41 113 TYR A CA 1
ATOM 926 C C . TYR A 1 113 ? 16.217 -15.287 -11.418 1.00 53.41 113 TYR A C 1
ATOM 928 O O . TYR A 1 113 ? 16.121 -16.335 -10.783 1.00 53.41 113 TYR A O 1
ATOM 936 N N . VAL A 1 114 ? 16.184 -14.101 -10.804 1.00 54.72 114 VAL A N 1
ATOM 937 C CA . VAL A 1 114 ? 15.994 -13.932 -9.356 1.00 54.72 114 VAL A CA 1
ATOM 938 C C . VAL A 1 114 ? 14.605 -13.350 -9.132 1.00 54.72 114 VAL A C 1
ATOM 940 O O . VAL A 1 114 ? 14.391 -12.177 -9.396 1.00 54.72 114 VAL A O 1
ATOM 943 N N . PHE A 1 115 ? 13.663 -14.201 -8.709 1.00 51.69 115 PHE A N 1
ATOM 944 C CA . PHE A 1 115 ? 12.288 -13.876 -8.294 1.00 51.69 115 PHE A CA 1
ATOM 945 C C . PHE A 1 115 ? 11.760 -12.479 -8.683 1.00 51.69 115 PHE A C 1
ATOM 947 O O . PHE A 1 115 ? 11.477 -11.644 -7.833 1.00 51.69 115 PHE A O 1
ATOM 954 N N . LEU A 1 116 ? 11.549 -12.290 -9.987 1.00 51.34 116 LEU A N 1
ATOM 955 C CA . LEU A 1 116 ? 10.658 -11.297 -10.595 1.00 51.34 116 LEU A CA 1
ATOM 956 C C . LEU A 1 116 ? 10.012 -11.928 -11.843 1.00 51.34 116 LEU A C 1
ATOM 958 O O . LEU A 1 116 ? 9.988 -11.356 -12.928 1.00 51.34 116 LEU A O 1
ATOM 962 N N . VAL A 1 117 ? 9.491 -13.155 -11.718 1.00 42.84 117 VAL A N 1
ATOM 963 C CA . VAL A 1 117 ? 8.624 -13.713 -12.765 1.00 42.84 117 VAL A CA 1
ATOM 964 C C . VAL A 1 117 ? 7.263 -13.040 -12.632 1.00 42.84 117 VAL A C 1
ATOM 966 O O . VAL A 1 117 ? 6.394 -13.509 -11.902 1.00 42.84 117 VAL A O 1
ATOM 969 N N . ILE A 1 118 ? 7.093 -11.924 -13.339 1.00 53.44 118 ILE A N 1
ATOM 970 C CA . ILE A 1 118 ? 5.784 -11.339 -13.633 1.00 53.44 118 ILE A CA 1
ATOM 971 C C . ILE A 1 118 ? 5.385 -11.661 -15.086 1.00 53.44 118 ILE A C 1
ATOM 973 O O . ILE A 1 118 ? 4.875 -10.825 -15.824 1.00 53.44 118 ILE A O 1
ATOM 977 N N . THR A 1 119 ? 5.620 -12.895 -15.541 1.00 39.03 119 THR A N 1
ATOM 978 C CA . THR A 1 119 ? 5.191 -13.372 -16.865 1.00 39.03 119 THR A CA 1
ATOM 979 C C . THR A 1 119 ? 4.060 -14.391 -16.756 1.00 39.03 119 THR A C 1
ATOM 981 O O . THR A 1 119 ? 3.948 -15.170 -15.811 1.00 39.03 119 THR A O 1
ATOM 984 N N . SER A 1 120 ? 3.150 -14.300 -17.726 1.00 37.09 120 SER A N 1
ATOM 985 C CA . SER A 1 120 ? 1.990 -15.170 -17.909 1.00 37.09 120 SER A CA 1
ATOM 986 C C . SER A 1 120 ? 2.402 -16.645 -17.906 1.00 37.09 120 SER A C 1
ATOM 988 O O . SER A 1 120 ? 3.269 -17.040 -18.681 1.00 37.09 120 SER A O 1
ATOM 990 N N . MET A 1 121 ? 1.752 -17.473 -17.082 1.00 33.59 121 MET A N 1
ATOM 991 C CA . MET A 1 121 ? 1.812 -18.926 -17.248 1.00 33.59 121 MET A CA 1
ATOM 992 C C . MET A 1 121 ? 1.058 -19.315 -18.527 1.00 33.59 121 MET A C 1
ATOM 994 O O . MET A 1 121 ? -0.127 -19.642 -18.496 1.00 33.59 121 MET A O 1
ATOM 998 N N . CYS A 1 122 ? 1.753 -19.275 -19.658 1.00 33.66 122 CYS A N 1
ATOM 999 C CA . CYS A 1 122 ? 1.400 -20.004 -20.870 1.00 33.66 122 CYS A CA 1
ATOM 1000 C C . CYS A 1 122 ? 2.684 -20.549 -21.500 1.00 33.66 122 CYS A C 1
ATOM 1002 O O . CYS A 1 122 ? 3.209 -19.960 -22.435 1.00 33.66 122 CYS A O 1
ATOM 1004 N N . ALA A 1 123 ? 3.201 -21.631 -20.910 1.00 33.06 123 ALA A N 1
ATOM 1005 C CA . ALA A 1 123 ? 3.852 -22.785 -21.551 1.00 33.06 123 ALA A CA 1
ATOM 1006 C C . ALA A 1 123 ? 4.741 -23.503 -20.513 1.00 33.06 123 ALA A C 1
ATOM 1008 O O . ALA A 1 123 ? 5.583 -22.854 -19.891 1.00 33.06 123 ALA A O 1
ATOM 1009 N N . PRO A 1 124 ? 4.591 -24.821 -20.294 1.00 36.75 124 PRO A N 1
ATOM 1010 C CA . PRO A 1 124 ? 5.552 -25.583 -19.521 1.00 36.75 124 PRO A CA 1
ATOM 1011 C C . PRO A 1 124 ? 6.690 -25.997 -20.458 1.00 36.75 124 PRO A C 1
ATOM 1013 O O . PRO A 1 124 ? 6.543 -26.948 -21.218 1.00 36.75 124 PRO A O 1
ATOM 1016 N N . GLU A 1 125 ? 7.835 -25.324 -20.395 1.00 34.50 125 GLU A N 1
ATOM 1017 C CA . GLU A 1 125 ? 9.088 -25.948 -20.826 1.00 34.50 125 GLU A CA 1
ATOM 1018 C C . GLU A 1 125 ? 9.981 -26.169 -19.610 1.00 34.50 125 GLU A C 1
ATOM 1020 O O . GLU A 1 125 ? 10.451 -25.251 -18.940 1.00 34.50 125 GLU A O 1
ATOM 1025 N N . VAL A 1 126 ? 10.140 -27.452 -19.301 1.00 39.56 126 VAL A N 1
ATOM 1026 C CA . VAL A 1 126 ? 11.011 -27.997 -18.270 1.00 39.56 126 VAL A CA 1
ATOM 1027 C C . VAL A 1 126 ? 12.454 -27.625 -18.610 1.00 39.56 126 VAL A C 1
ATOM 1029 O O . VAL A 1 126 ? 13.062 -28.221 -19.495 1.00 39.56 126 VAL A O 1
ATOM 1032 N N . LEU A 1 127 ? 13.027 -26.669 -17.881 1.00 35.72 127 LEU A N 1
ATOM 1033 C CA . LEU A 1 127 ? 14.463 -26.402 -17.904 1.00 35.72 127 LEU A CA 1
ATOM 1034 C C . LEU A 1 127 ? 15.121 -27.105 -16.714 1.00 35.72 127 LEU A C 1
ATOM 1036 O O . LEU A 1 127 ? 15.095 -26.642 -15.577 1.00 35.72 127 LEU A O 1
ATOM 1040 N N . LEU A 1 128 ? 15.689 -28.274 -17.011 1.00 34.72 128 LEU A N 1
ATOM 1041 C CA . LEU A 1 128 ? 16.584 -29.038 -16.147 1.00 34.72 128 LEU A CA 1
ATOM 1042 C C . LEU A 1 128 ? 17.765 -28.164 -15.693 1.00 34.72 128 LEU A C 1
ATOM 1044 O O . LEU A 1 128 ? 18.613 -27.781 -16.501 1.00 34.72 128 LEU A O 1
ATOM 1048 N N . CYS A 1 129 ? 17.855 -27.902 -14.389 1.00 36.31 129 CYS A N 1
ATOM 1049 C CA . CYS A 1 129 ? 19.047 -27.339 -13.762 1.00 36.31 129 CYS A CA 1
ATOM 1050 C C . CYS A 1 129 ? 20.255 -28.257 -14.014 1.00 36.31 129 CYS A C 1
ATOM 1052 O O . CYS A 1 129 ? 20.290 -29.388 -13.529 1.00 36.31 129 CYS A O 1
ATOM 1054 N N . LYS A 1 130 ? 21.276 -27.769 -14.728 1.00 34.81 130 LYS A N 1
ATOM 1055 C CA . LYS A 1 130 ? 22.623 -28.353 -14.649 1.00 34.81 130 LYS A CA 1
ATOM 1056 C C . LYS A 1 130 ? 23.315 -27.824 -13.383 1.00 34.81 130 LYS A C 1
ATOM 1058 O O . LYS A 1 130 ? 23.216 -26.626 -13.117 1.00 34.81 130 LYS A O 1
ATOM 1063 N N . PRO A 1 131 ? 24.003 -28.675 -12.602 1.00 43.12 131 PRO A N 1
ATOM 1064 C CA . PRO A 1 131 ? 24.672 -28.245 -11.382 1.00 43.12 131 PRO A CA 1
ATOM 1065 C C . PRO A 1 131 ? 25.865 -27.339 -11.709 1.00 43.12 131 PRO A C 1
ATOM 1067 O O . PRO A 1 131 ? 26.620 -27.592 -12.649 1.00 43.12 131 PRO A O 1
ATOM 1070 N N . PHE A 1 132 ? 26.009 -26.277 -10.916 1.00 40.00 132 PHE A N 1
ATOM 1071 C CA . PHE A 1 132 ? 27.136 -25.350 -10.945 1.00 40.00 132 PHE A CA 1
ATOM 1072 C C . PHE A 1 132 ? 28.460 -26.110 -10.787 1.00 40.00 132 PHE A C 1
ATOM 1074 O O . PHE A 1 132 ? 28.705 -26.748 -9.764 1.00 40.00 132 PHE A O 1
ATOM 1081 N N . GLY A 1 133 ? 29.320 -26.023 -11.802 1.00 39.09 133 GLY A N 1
ATOM 1082 C CA . GLY A 1 133 ? 30.716 -26.427 -11.699 1.00 39.09 133 GLY A CA 1
ATOM 1083 C C . GLY A 1 133 ? 31.505 -25.356 -10.954 1.00 39.09 133 GLY A C 1
ATOM 1084 O O . GLY A 1 133 ? 31.662 -24.245 -11.458 1.00 39.09 133 GLY A O 1
ATOM 1085 N N . LEU A 1 134 ? 31.993 -25.697 -9.763 1.00 37.75 134 LEU A N 1
ATOM 1086 C CA . LEU A 1 134 ? 33.075 -24.976 -9.098 1.00 37.75 134 LEU A CA 1
ATOM 1087 C C . LEU A 1 134 ? 34.373 -25.221 -9.886 1.00 37.75 134 LEU A C 1
ATOM 1089 O O . LEU A 1 134 ? 34.671 -26.365 -10.239 1.00 37.75 134 LEU A O 1
ATOM 1093 N N . LYS A 1 135 ? 35.112 -24.150 -10.178 1.00 41.09 135 LYS A N 1
ATOM 1094 C CA . LYS A 1 135 ? 36.542 -24.208 -10.500 1.00 41.09 135 LYS A CA 1
ATOM 1095 C C . LYS A 1 135 ? 37.327 -23.810 -9.264 1.00 41.09 135 LYS A C 1
ATOM 1097 O O . LYS A 1 135 ? 36.851 -22.879 -8.576 1.00 41.09 135 LYS A O 1
#

Foldseek 3Di:
DDFPFPWDWDAAPQLKIWIWGWDDDPNAIDIWIWIDNPNPPDIDTQDDDDVDPPKHKGDWDWDAPRVQQKIKIWIWIQDPQWIWIKIWMDHPPDRDIDMDTPDPGTDGDDPPPPPPPPDDPDDDDDDDDDDDDDD